Protein AF-A0A8S2YDV6-F1 (afdb_monomer_lite)

pLDDT: mean 89.16, std 7.75, range [53.03, 95.62]

InterPro domains:
  IPR008250 P-type ATPase, A domain superfamily [SSF81653] (9-72)
  IPR059000 P-type ATPase, A domain [PF00122] (2-72)

Organism: NCBI:txid392030

Secondary structure (DSSP, 8-state):
----SEEEEE-TTSTT--EEEEGGG--TT-EEE--TTPPP-S--------SS--EE--HHHH---S-EE--SSPPP-TT-

Structure (mmCIF, N/CA/C/O backbone):
data_AF-A0A8S2YDV6-F1
#
_entry.id   AF-A0A8S2YDV6-F1
#
loop_
_atom_site.group_PDB
_atom_site.id
_atom_site.type_symbol
_atom_site.label_atom_id
_atom_site.label_alt_id
_atom_site.label_comp_id
_atom_site.label_asym_id
_atom_site.label_entity_id
_atom_site.label_seq_id
_atom_site.pdbx_PDB_ins_code
_atom_site.Cartn_x
_atom_site.Cartn_y
_atom_site.Cartn_z
_atom_site.occupancy
_atom_site.B_iso_or_equiv
_atom_site.auth_seq_id
_atom_site.auth_comp_id
_atom_site.auth_asym_id
_atom_site.auth_atom_id
_atom_site.pdbx_PDB_model_num
ATOM 1 N N . GLU A 1 1 ? 6.499 -12.352 12.377 1.00 53.03 1 GLU A N 1
ATOM 2 C CA . GLU A 1 1 ? 5.151 -11.789 12.157 1.00 53.03 1 GLU A CA 1
ATOM 3 C C . GLU A 1 1 ? 5.227 -10.646 11.147 1.00 53.03 1 GLU A C 1
ATOM 5 O O . GLU A 1 1 ? 5.849 -9.619 11.413 1.00 53.03 1 GLU A O 1
ATOM 10 N N . TYR A 1 2 ? 4.690 -10.846 9.941 1.00 66.00 2 TYR A N 1
ATOM 11 C CA . TYR A 1 2 ? 4.641 -9.815 8.891 1.00 66.00 2 TYR A CA 1
ATOM 12 C C . TYR A 1 2 ? 3.241 -9.194 8.773 1.00 66.00 2 TYR A C 1
ATOM 14 O O . TYR A 1 2 ? 2.925 -8.565 7.775 1.00 66.00 2 TYR A O 1
ATOM 22 N N . GLU A 1 3 ? 2.402 -9.331 9.798 1.00 72.94 3 GLU A N 1
ATOM 23 C CA . GLU A 1 3 ? 1.104 -8.667 9.806 1.00 72.94 3 GLU A CA 1
ATOM 24 C C . GLU A 1 3 ? 1.263 -7.222 10.301 1.00 72.94 3 GLU A C 1
ATOM 26 O O . GLU A 1 3 ? 1.908 -6.979 11.328 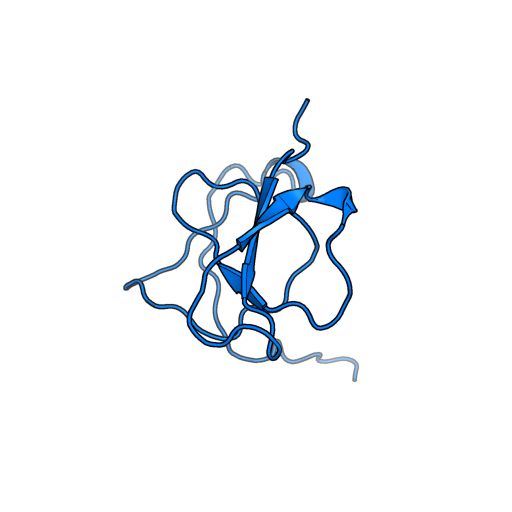1.00 72.94 3 GLU A O 1
ATOM 31 N N . PRO A 1 4 ? 0.743 -6.232 9.566 1.00 81.19 4 PRO A N 1
ATOM 32 C CA . PRO A 1 4 ? 0.614 -4.882 10.085 1.00 81.19 4 PRO A CA 1
ATOM 33 C C . PRO A 1 4 ? -0.441 -4.861 11.185 1.00 81.19 4 PRO A C 1
ATOM 35 O O . PRO A 1 4 ? -1.570 -5.298 10.996 1.00 81.19 4 PRO A O 1
ATOM 38 N N . GLU A 1 5 ? -0.092 -4.298 12.337 1.00 87.00 5 GLU A N 1
ATOM 39 C CA . GLU A 1 5 ? -1.045 -4.151 13.437 1.00 87.00 5 GLU A CA 1
ATOM 40 C C . GLU A 1 5 ? -1.980 -2.951 13.215 1.00 87.00 5 GLU A C 1
ATOM 42 O O . GLU A 1 5 ? -3.150 -2.980 13.598 1.00 87.00 5 GLU A O 1
ATOM 47 N N . ILE A 1 6 ? -1.476 -1.897 12.562 1.00 92.00 6 ILE A N 1
ATOM 48 C CA . ILE A 1 6 ? -2.142 -0.598 12.427 1.00 92.00 6 ILE A CA 1
ATOM 49 C C . ILE A 1 6 ? -2.194 -0.176 10.958 1.00 92.00 6 ILE A C 1
ATOM 51 O O . ILE A 1 6 ? -1.199 -0.280 10.244 1.00 92.00 6 ILE A O 1
ATOM 55 N N . ALA A 1 7 ? -3.331 0.383 10.548 1.00 92.81 7 ALA A N 1
ATOM 56 C CA . ALA A 1 7 ? -3.522 1.054 9.269 1.00 92.81 7 ALA A CA 1
ATOM 57 C C . ALA A 1 7 ? -3.879 2.535 9.475 1.00 92.81 7 ALA A C 1
ATOM 59 O O . ALA A 1 7 ? -4.582 2.891 10.427 1.00 92.81 7 ALA A O 1
ATOM 60 N N . LYS A 1 8 ? -3.391 3.398 8.578 1.00 93.44 8 LYS A N 1
ATOM 61 C CA . LYS A 1 8 ? -3.771 4.815 8.488 1.00 93.44 8 LYS A CA 1
ATOM 62 C C . LYS A 1 8 ? -4.930 4.936 7.503 1.00 93.44 8 LYS A C 1
ATOM 64 O O . LYS A 1 8 ? -4.760 4.630 6.327 1.00 93.44 8 LYS A O 1
ATOM 69 N N . VAL A 1 9 ? -6.093 5.354 7.985 1.00 93.69 9 VAL A N 1
ATOM 70 C CA . VAL A 1 9 ? -7.350 5.360 7.228 1.00 93.69 9 VAL A CA 1
ATOM 71 C C . VAL A 1 9 ? -7.967 6.751 7.225 1.00 93.69 9 VAL A C 1
ATOM 73 O O . VAL A 1 9 ? -7.957 7.446 8.241 1.00 93.69 9 VAL A O 1
ATOM 76 N N . VAL A 1 10 ? -8.563 7.129 6.100 1.00 91.44 10 VAL A N 1
ATOM 77 C CA . VAL A 1 10 ? -9.380 8.327 5.925 1.00 91.44 10 VAL A CA 1
ATOM 78 C C . VAL A 1 10 ? -10.792 7.892 5.523 1.00 91.44 10 VAL A C 1
ATOM 80 O O . VAL A 1 10 ? -10.984 7.242 4.497 1.00 91.44 10 VAL A O 1
ATOM 83 N N . ARG A 1 11 ? -11.799 8.246 6.333 1.00 88.31 11 ARG A N 1
ATOM 84 C CA . ARG A 1 11 ? -13.220 7.928 6.088 1.00 88.31 11 ARG A CA 1
ATOM 85 C C . ARG A 1 11 ? -14.034 9.197 5.857 1.00 88.31 11 ARG A C 1
ATOM 87 O O . ARG A 1 11 ? -13.757 10.241 6.442 1.00 88.31 11 ARG A O 1
ATOM 94 N N . GLN A 1 12 ? -15.095 9.094 5.054 1.00 80.00 12 GLN A N 1
ATOM 95 C CA . GLN A 1 12 ? -15.972 10.229 4.724 1.00 80.00 12 GLN A CA 1
ATOM 96 C C . GLN A 1 12 ? -16.653 10.863 5.942 1.00 80.00 12 GLN A C 1
ATOM 98 O O . GLN A 1 12 ? -16.943 12.053 5.929 1.00 80.00 12 GLN A O 1
ATOM 103 N N . ASN A 1 13 ? -16.894 10.093 7.005 1.00 77.88 13 ASN A N 1
ATOM 104 C CA . ASN A 1 13 ? -17.483 10.607 8.242 1.00 77.88 13 ASN A CA 1
ATOM 105 C C . ASN A 1 13 ? -16.512 11.476 9.068 1.00 77.88 13 ASN A C 1
ATOM 107 O O . ASN A 1 13 ? -16.948 12.099 10.035 1.00 77.88 13 ASN A O 1
ATOM 111 N N . ARG A 1 14 ? -15.218 11.526 8.707 1.00 75.75 14 ARG A N 1
ATOM 112 C CA . ARG A 1 14 ? -14.194 12.418 9.279 1.00 75.75 14 ARG A CA 1
ATOM 113 C C . ARG A 1 14 ? -13.211 12.885 8.191 1.00 75.75 14 ARG A C 1
ATOM 115 O O . ARG A 1 14 ? -12.050 12.468 8.184 1.00 75.75 14 ARG A O 1
ATOM 122 N N . PRO A 1 15 ? -13.660 13.738 7.256 1.00 72.81 15 PRO A N 1
ATOM 123 C CA . PRO A 1 15 ? -12.830 14.172 6.141 1.00 72.81 15 PRO A CA 1
ATOM 124 C C . PRO A 1 15 ? -11.605 14.945 6.651 1.00 72.81 15 PRO A C 1
ATOM 126 O O . PRO A 1 15 ? -11.715 15.798 7.530 1.00 72.81 15 PRO A O 1
ATOM 129 N N . GLY A 1 16 ? -10.427 14.624 6.113 1.00 75.50 16 GLY A N 1
ATOM 130 C CA . GLY A 1 16 ? -9.160 15.281 6.458 1.00 75.50 16 GLY A CA 1
ATOM 131 C C . GLY A 1 16 ? -8.484 14.799 7.749 1.00 75.50 16 GLY A C 1
ATOM 132 O O . GLY A 1 16 ? -7.381 15.251 8.042 1.00 75.50 16 GLY A O 1
ATOM 133 N N . GLN A 1 17 ? -9.088 13.877 8.510 1.00 85.38 17 GLN A N 1
ATOM 134 C CA . GLN A 1 17 ? -8.453 13.290 9.692 1.00 85.38 17 GLN A CA 1
ATOM 135 C C . GLN A 1 17 ? -7.958 11.872 9.393 1.00 85.38 17 GLN A C 1
ATOM 137 O O . GLN A 1 17 ? -8.756 10.960 9.184 1.00 85.38 17 GLN A O 1
ATOM 142 N N . ILE A 1 18 ? -6.638 11.680 9.435 1.00 89.12 18 ILE A N 1
ATOM 143 C CA . ILE A 1 18 ? -6.028 10.350 9.359 1.00 89.12 18 ILE A CA 1
ATOM 144 C C . ILE A 1 18 ? -6.250 9.639 10.693 1.00 89.12 18 ILE A C 1
ATOM 146 O O . ILE A 1 18 ? -5.794 10.089 11.747 1.00 89.12 18 ILE A O 1
ATOM 150 N N . GLN A 1 19 ? -6.947 8.511 10.649 1.00 90.94 19 GLN A N 1
ATOM 151 C CA . GLN A 1 19 ? -7.203 7.661 11.802 1.00 90.94 19 GLN A CA 1
ATOM 152 C C . GLN A 1 19 ? -6.245 6.477 11.800 1.00 90.94 19 GLN A C 1
ATOM 154 O O . GLN A 1 19 ? -6.037 5.837 10.774 1.00 90.94 19 GLN A O 1
ATOM 159 N N . ARG A 1 20 ? -5.682 6.157 12.966 1.00 92.31 20 ARG A N 1
ATOM 160 C CA . ARG A 1 20 ? -4.918 4.924 13.171 1.00 92.31 20 ARG A CA 1
ATOM 161 C C . ARG A 1 20 ? -5.863 3.879 13.748 1.00 92.31 20 ARG A C 1
ATOM 163 O O . ARG A 1 20 ? -6.244 3.989 14.910 1.00 92.31 20 ARG A O 1
ATOM 170 N N . ILE A 1 21 ? -6.258 2.909 12.932 1.00 92.69 21 ILE A N 1
ATOM 171 C CA . ILE A 1 21 ? -7.117 1.790 13.344 1.00 92.69 21 ILE A CA 1
ATOM 172 C C . ILE A 1 21 ? -6.339 0.481 13.267 1.00 92.69 21 ILE A C 1
ATOM 174 O O . ILE A 1 21 ? -5.283 0.426 12.635 1.00 92.69 21 ILE A O 1
ATOM 178 N N . LYS A 1 22 ? -6.847 -0.584 13.890 1.00 93.50 22 LYS A N 1
ATOM 179 C CA . LYS A 1 22 ? -6.238 -1.907 13.723 1.00 93.50 22 LYS A CA 1
ATOM 180 C C . LYS A 1 22 ? -6.419 -2.372 12.279 1.00 93.50 22 LYS A C 1
ATOM 182 O O . LYS A 1 22 ? -7.507 -2.215 11.736 1.00 93.50 22 LYS A O 1
ATOM 187 N N . ALA A 1 23 ? -5.402 -2.982 11.673 1.00 91.94 23 ALA A N 1
ATOM 188 C CA . ALA A 1 23 ? -5.485 -3.425 10.274 1.00 91.94 23 ALA A CA 1
ATOM 189 C C . ALA A 1 23 ? -6.668 -4.384 10.027 1.00 91.94 23 ALA A C 1
ATOM 191 O O . ALA A 1 23 ? -7.351 -4.280 9.017 1.00 91.94 23 ALA A O 1
ATOM 192 N N . ARG A 1 24 ? -6.993 -5.235 11.011 1.00 91.69 24 ARG A N 1
ATOM 193 C CA . ARG A 1 24 ? -8.162 -6.138 10.992 1.00 91.69 24 ARG A CA 1
ATOM 194 C C . ARG A 1 24 ? -9.533 -5.439 10.942 1.00 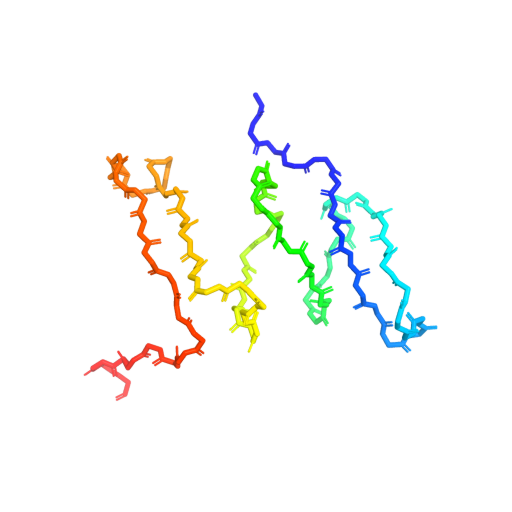91.69 24 ARG A C 1
ATOM 196 O O . ARG A 1 24 ? -10.540 -6.106 10.755 1.00 91.69 24 ARG A O 1
ATOM 203 N N . GLU A 1 25 ? -9.589 -4.135 11.209 1.00 92.94 25 GLU A N 1
ATOM 204 C CA . GLU A 1 25 ? -10.818 -3.325 11.205 1.00 92.94 25 GLU A CA 1
ATOM 205 C C . GLU A 1 25 ? -11.005 -2.561 9.881 1.00 92.94 25 GLU A C 1
ATOM 207 O O . GLU A 1 25 ? -11.955 -1.782 9.748 1.00 92.94 25 GLU A O 1
ATOM 212 N N . LEU A 1 26 ? -10.101 -2.766 8.913 1.00 91.94 26 LEU A N 1
ATOM 213 C CA . LEU A 1 26 ? -10.243 -2.263 7.550 1.00 91.94 26 LEU A CA 1
ATOM 214 C C . LEU A 1 26 ? -11.416 -2.934 6.844 1.00 91.94 26 LEU A C 1
ATOM 216 O O . LEU A 1 26 ? -11.598 -4.150 6.925 1.00 91.94 26 LEU A O 1
ATOM 220 N N . VAL A 1 27 ? -12.177 -2.135 6.102 1.00 92.31 27 VAL A N 1
ATOM 221 C CA . VAL A 1 27 ? -13.287 -2.618 5.276 1.00 92.31 27 VAL A CA 1
ATOM 222 C C . VAL A 1 27 ? -13.132 -2.159 3.824 1.00 92.31 27 VAL A C 1
ATOM 224 O O . VAL A 1 27 ? -12.550 -1.099 3.575 1.00 92.31 27 VAL A O 1
ATOM 227 N N . PRO A 1 28 ? -13.661 -2.915 2.840 1.00 92.69 28 PRO A N 1
ATOM 228 C CA . PRO A 1 28 ? -13.703 -2.457 1.456 1.00 92.69 28 PRO A CA 1
ATOM 229 C C . PRO A 1 28 ? -14.392 -1.091 1.343 1.00 92.69 28 PRO A C 1
ATOM 231 O O . PRO A 1 28 ? -15.496 -0.900 1.851 1.00 92.69 28 PRO A O 1
ATOM 234 N N . GLY A 1 29 ? -13.734 -0.145 0.672 1.00 90.00 29 GLY A N 1
ATOM 235 C CA . GLY A 1 29 ? -14.184 1.246 0.549 1.00 90.00 29 GLY A CA 1
ATOM 236 C C . GLY A 1 29 ? -13.440 2.235 1.452 1.00 90.00 29 GLY A C 1
ATOM 237 O O . GLY A 1 29 ? -13.548 3.440 1.227 1.00 90.00 29 GLY A O 1
ATOM 238 N N . ASP A 1 30 ? -12.650 1.758 2.419 1.00 91.94 30 ASP A N 1
ATOM 239 C CA . ASP A 1 30 ? -11.735 2.615 3.175 1.00 91.94 30 ASP A CA 1
ATOM 240 C C . ASP A 1 30 ? -10.624 3.172 2.270 1.00 91.94 30 ASP A C 1
ATOM 242 O O . ASP A 1 30 ? -10.024 2.451 1.470 1.00 91.94 30 ASP A O 1
ATOM 246 N N . ILE A 1 31 ? -10.313 4.462 2.431 1.00 92.62 31 ILE A N 1
ATOM 247 C CA . ILE A 1 31 ? -9.130 5.074 1.820 1.00 92.62 31 ILE A CA 1
ATOM 248 C C . 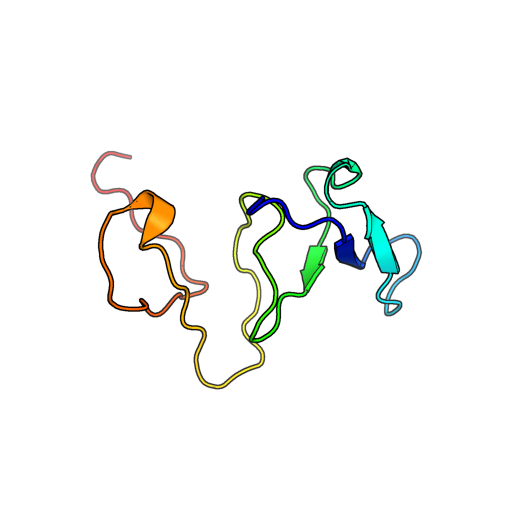ILE A 1 31 ? -7.984 4.968 2.812 1.00 92.62 31 ILE A C 1
ATOM 250 O O . ILE A 1 31 ? -8.098 5.424 3.949 1.00 92.62 31 ILE A O 1
ATOM 254 N N . VAL A 1 32 ? -6.876 4.377 2.382 1.00 93.69 32 VAL A N 1
ATOM 255 C CA . VAL A 1 32 ? -5.693 4.178 3.219 1.00 93.69 32 VAL A CA 1
ATOM 256 C C . VAL A 1 32 ? -4.519 4.995 2.716 1.00 93.69 32 VAL A C 1
ATOM 258 O O . VAL A 1 32 ? -4.333 5.167 1.513 1.00 93.69 32 VAL A O 1
ATOM 261 N N . GLU A 1 33 ? -3.706 5.471 3.652 1.00 93.12 33 GLU A N 1
ATOM 262 C CA . GLU A 1 33 ? -2.445 6.139 3.355 1.00 93.12 33 GLU A CA 1
ATOM 263 C C . GLU A 1 33 ? -1.280 5.209 3.697 1.00 93.12 33 GLU A C 1
ATOM 265 O O . GLU A 1 33 ? -1.223 4.644 4.792 1.00 93.12 33 GLU A O 1
ATOM 270 N N . VAL A 1 34 ? -0.344 5.061 2.760 1.00 93.12 34 VAL A N 1
ATOM 271 C CA . VAL A 1 34 ? 0.853 4.232 2.922 1.00 93.12 34 VAL A CA 1
ATOM 272 C C . VAL A 1 34 ? 2.078 5.084 2.619 1.00 93.12 34 VAL A C 1
ATOM 274 O O . VAL A 1 34 ? 2.129 5.767 1.595 1.00 93.12 34 VAL A O 1
ATOM 277 N N . ALA A 1 35 ? 3.069 5.030 3.505 1.00 92.50 35 ALA A N 1
ATOM 278 C CA . ALA A 1 35 ? 4.344 5.719 3.358 1.00 92.50 35 ALA A CA 1
ATOM 279 C C . ALA A 1 35 ? 5.526 4.735 3.348 1.00 92.50 35 ALA A C 1
ATOM 281 O O . ALA A 1 35 ? 5.379 3.531 3.553 1.00 92.50 35 ALA A O 1
ATOM 282 N N . VAL A 1 36 ? 6.730 5.257 3.108 1.00 91.94 36 VAL A N 1
ATOM 283 C CA . VAL A 1 36 ? 7.960 4.457 3.148 1.00 91.94 36 VAL A CA 1
ATOM 284 C C . VAL A 1 36 ? 8.130 3.830 4.534 1.00 91.94 36 VAL A C 1
ATOM 286 O O . VAL A 1 36 ? 8.081 4.526 5.545 1.00 91.94 36 VAL A O 1
ATOM 289 N N . GLY A 1 37 ? 8.350 2.515 4.562 1.00 90.56 37 GLY A N 1
ATOM 290 C CA . GLY A 1 37 ? 8.497 1.733 5.792 1.00 90.56 37 GLY A CA 1
ATOM 291 C C . GLY A 1 37 ? 7.182 1.198 6.364 1.00 90.56 37 GLY A C 1
ATOM 292 O O . GLY A 1 37 ? 7.224 0.321 7.227 1.00 90.56 37 GLY A O 1
ATOM 293 N N . ASP A 1 38 ? 6.029 1.658 5.868 1.00 91.56 38 ASP A N 1
ATOM 294 C CA . ASP A 1 38 ? 4.745 1.071 6.239 1.00 91.56 38 ASP A CA 1
ATOM 295 C C . ASP A 1 38 ? 4.587 -0.304 5.565 1.00 91.56 38 A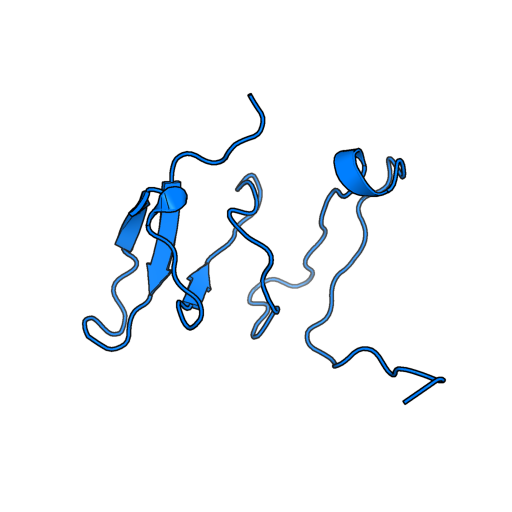SP A C 1
ATOM 297 O O . ASP A 1 38 ? 4.927 -0.502 4.396 1.00 91.56 38 ASP A O 1
ATOM 301 N N . LYS A 1 39 ? 4.037 -1.267 6.309 1.00 91.44 39 LYS A N 1
ATOM 302 C CA . LYS A 1 39 ? 3.579 -2.541 5.747 1.00 91.44 39 LYS A CA 1
ATOM 303 C C . LYS A 1 39 ? 2.185 -2.350 5.159 1.00 91.44 39 LYS A C 1
ATOM 305 O O . LYS A 1 39 ? 1.337 -1.702 5.771 1.00 91.44 39 LYS A O 1
ATOM 310 N N . VAL A 1 40 ? 1.946 -2.941 3.995 1.00 92.38 40 VAL A N 1
ATOM 311 C CA . VAL A 1 40 ? 0.657 -2.864 3.298 1.00 92.38 40 VAL A CA 1
ATOM 312 C C . VAL A 1 40 ? -0.397 -3.671 4.080 1.00 92.38 40 VAL A C 1
ATOM 314 O O . VAL A 1 40 ? -0.186 -4.867 4.277 1.00 92.38 40 VAL A O 1
ATOM 317 N N . PRO A 1 41 ? -1.501 -3.056 4.558 1.00 92.50 41 PRO A N 1
ATOM 318 C CA . PRO A 1 41 ? -2.420 -3.710 5.492 1.00 92.50 41 PRO A CA 1
ATOM 319 C C . PRO A 1 41 ? -3.498 -4.595 4.875 1.00 92.50 41 PRO A C 1
ATOM 321 O O . PRO A 1 41 ? -4.071 -5.421 5.577 1.00 92.50 41 PRO A O 1
ATOM 324 N N . ALA A 1 42 ? -3.764 -4.429 3.587 1.00 92.12 42 ALA A N 1
ATOM 325 C CA . ALA A 1 42 ? -4.697 -5.232 2.813 1.00 92.12 42 ALA A CA 1
ATOM 326 C C . ALA A 1 42 ? -4.348 -5.097 1.325 1.00 92.12 42 ALA A C 1
ATOM 328 O O . ALA A 1 42 ? -3.547 -4.238 0.952 1.00 92.12 42 ALA A O 1
ATOM 329 N N . ASP A 1 43 ? -4.990 -5.881 0.465 1.00 92.69 43 ASP A N 1
ATOM 330 C CA . ASP A 1 43 ? -4.920 -5.644 -0.975 1.00 92.69 43 ASP A CA 1
ATOM 331 C C . ASP A 1 43 ? -5.643 -4.338 -1.320 1.00 92.69 43 ASP A C 1
ATOM 333 O O . ASP A 1 43 ? -6.813 -4.141 -0.986 1.00 92.69 43 ASP A O 1
ATOM 337 N N . ILE A 1 44 ? -4.926 -3.412 -1.959 1.00 93.56 44 ILE A N 1
ATOM 338 C CA . ILE A 1 44 ? -5.387 -2.037 -2.177 1.00 93.56 44 ILE A CA 1
ATOM 339 C C . ILE A 1 44 ? -5.206 -1.650 -3.640 1.00 93.56 44 ILE A C 1
ATOM 341 O O . ILE A 1 44 ? -4.207 -1.974 -4.287 1.00 93.56 44 ILE A O 1
ATOM 345 N N . ARG A 1 45 ? -6.154 -0.860 -4.143 1.00 94.62 45 ARG A N 1
ATOM 346 C CA . ARG A 1 45 ? -6.012 -0.136 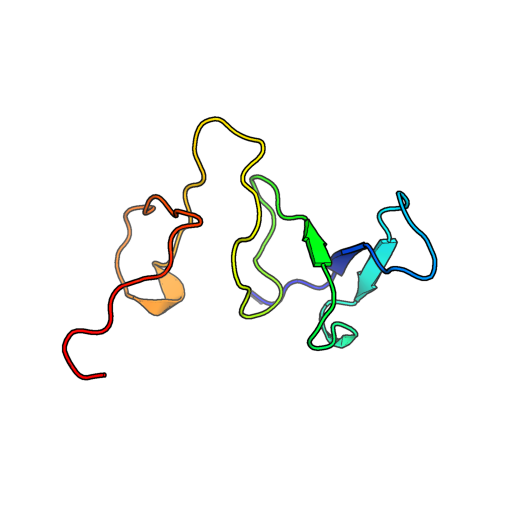-5.403 1.00 94.62 45 ARG A CA 1
ATOM 347 C C . ARG A 1 45 ? -5.352 1.218 -5.153 1.00 94.62 45 ARG A C 1
ATOM 349 O O . ARG A 1 45 ? -5.887 2.046 -4.425 1.00 94.62 45 ARG A O 1
ATOM 356 N N . ILE A 1 46 ? -4.222 1.468 -5.807 1.00 94.94 46 ILE A N 1
ATOM 357 C CA . ILE A 1 46 ? -3.553 2.774 -5.753 1.00 94.94 46 ILE A CA 1
ATOM 358 C C . ILE A 1 46 ? -4.401 3.796 -6.512 1.00 94.94 46 ILE A C 1
ATOM 360 O O . ILE A 1 46 ? -4.617 3.645 -7.715 1.00 94.94 46 ILE A O 1
ATOM 364 N N . THR A 1 47 ? -4.862 4.826 -5.806 1.00 94.00 47 THR A N 1
ATOM 365 C CA . THR A 1 47 ? -5.668 5.921 -6.365 1.00 94.00 47 THR A CA 1
ATOM 366 C C . THR A 1 47 ? -4.828 7.155 -6.675 1.00 94.00 47 THR A C 1
ATOM 368 O O . THR A 1 47 ? -5.003 7.763 -7.726 1.00 94.00 47 THR A O 1
ATOM 371 N N . THR A 1 48 ? -3.891 7.498 -5.788 1.00 93.44 48 THR A N 1
ATOM 372 C CA . THR A 1 48 ? -3.066 8.708 -5.881 1.00 93.44 48 THR A CA 1
ATOM 373 C C . THR A 1 48 ? -1.662 8.420 -5.362 1.00 93.44 48 THR A C 1
ATOM 375 O O . THR A 1 48 ? -1.503 7.745 -4.346 1.00 93.44 48 THR A O 1
ATOM 378 N N . ILE A 1 49 ? -0.641 8.952 -6.035 1.00 94.50 49 ILE A N 1
ATOM 379 C CA . ILE A 1 49 ? 0.754 8.897 -5.585 1.00 94.50 49 ILE A CA 1
ATOM 380 C C . ILE A 1 49 ? 1.209 10.332 -5.320 1.00 94.50 49 ILE A C 1
ATOM 382 O O . ILE A 1 49 ? 1.236 11.154 -6.231 1.00 94.50 49 ILE A O 1
ATOM 386 N N . HIS A 1 50 ? 1.537 10.637 -4.064 1.00 92.50 50 HIS A N 1
ATOM 387 C CA . HIS A 1 50 ? 1.993 11.972 -3.653 1.00 92.50 50 HIS A CA 1
ATOM 388 C C . HIS A 1 50 ? 3.516 12.155 -3.773 1.00 92.50 50 HIS A C 1
ATOM 390 O O . HIS A 1 50 ? 4.001 13.282 -3.819 1.00 92.50 50 HIS A O 1
ATOM 396 N N . SER A 1 51 ? 4.278 11.059 -3.809 1.00 93.06 51 SER A N 1
ATOM 397 C CA . SER A 1 51 ? 5.728 11.061 -4.022 1.00 93.06 51 SER A CA 1
ATOM 398 C C . SER A 1 51 ? 6.085 11.095 -5.512 1.00 93.06 51 SER A C 1
ATOM 400 O O . SER A 1 51 ? 5.241 10.887 -6.378 1.00 93.06 51 SER A O 1
ATOM 402 N N . THR A 1 52 ? 7.366 11.299 -5.834 1.00 93.00 52 THR A N 1
ATOM 403 C CA . THR A 1 52 ? 7.849 11.211 -7.225 1.00 93.00 52 THR A CA 1
ATOM 404 C C . THR A 1 52 ? 7.683 9.806 -7.804 1.00 93.00 52 THR A C 1
ATOM 406 O O . THR A 1 52 ? 7.331 9.646 -8.966 1.00 93.00 52 THR A O 1
ATOM 409 N N . THR A 1 53 ? 7.956 8.776 -6.999 1.00 92.94 53 THR A N 1
ATOM 410 C CA . THR A 1 53 ? 7.747 7.370 -7.362 1.00 92.94 53 THR A CA 1
ATOM 411 C C . THR A 1 53 ? 7.311 6.578 -6.135 1.00 92.94 53 THR A C 1
ATOM 413 O O . THR A 1 53 ? 7.647 6.937 -5.001 1.00 92.94 53 THR A O 1
ATOM 416 N N . LEU A 1 54 ? 6.570 5.494 -6.360 1.00 93.94 54 LEU A N 1
ATOM 417 C CA . LEU A 1 54 ? 6.243 4.503 -5.341 1.00 93.94 54 LEU A CA 1
ATOM 418 C C . LEU A 1 54 ? 6.892 3.179 -5.736 1.00 93.94 54 LEU A C 1
ATOM 420 O O . LEU A 1 54 ? 6.609 2.649 -6.812 1.00 93.94 54 LEU A O 1
ATOM 424 N N . ARG A 1 55 ? 7.757 2.652 -4.866 1.00 94.06 55 ARG A N 1
ATOM 425 C CA . ARG A 1 55 ? 8.380 1.335 -5.026 1.00 94.06 55 ARG A CA 1
ATOM 426 C C . ARG A 1 55 ? 7.899 0.413 -3.921 1.00 94.06 5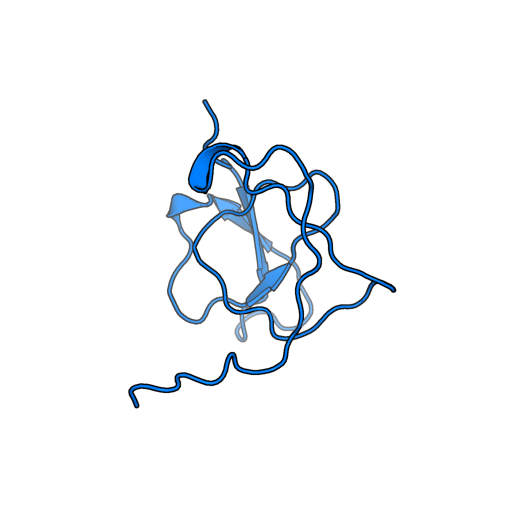5 ARG A C 1
ATOM 428 O O . ARG A 1 55 ? 7.881 0.818 -2.763 1.00 94.06 55 ARG A O 1
ATOM 435 N N . VAL A 1 56 ? 7.537 -0.810 -4.284 1.00 93.44 56 VAL A N 1
ATOM 436 C CA . VAL A 1 56 ? 7.028 -1.813 -3.343 1.00 93.44 56 VAL A CA 1
ATOM 437 C C . VAL A 1 56 ? 7.901 -3.057 -3.422 1.00 93.44 56 VAL A C 1
ATOM 439 O O . VAL A 1 56 ? 8.225 -3.524 -4.515 1.00 93.44 56 VAL A O 1
ATOM 442 N N . ASP A 1 57 ? 8.294 -3.569 -2.261 1.00 93.75 57 ASP A N 1
ATOM 443 C CA . ASP A 1 57 ? 8.921 -4.879 -2.132 1.00 93.75 57 ASP A CA 1
ATOM 444 C C . ASP A 1 57 ? 7.828 -5.952 -2.146 1.00 93.75 57 ASP A C 1
ATOM 446 O O . ASP A 1 57 ? 6.925 -5.947 -1.309 1.00 93.75 57 ASP A O 1
ATOM 450 N N . GLN A 1 58 ? 7.892 -6.838 -3.137 1.00 92.00 58 GLN A N 1
ATOM 451 C CA . GLN A 1 58 ? 6.967 -7.958 -3.291 1.00 92.00 58 GLN A CA 1
ATOM 452 C C . GLN A 1 58 ? 7.684 -9.308 -3.169 1.00 92.00 58 GLN A C 1
ATOM 454 O O . GLN A 1 58 ? 7.089 -10.332 -3.489 1.00 92.00 58 GLN A O 1
ATOM 459 N N . SER A 1 59 ? 8.923 -9.333 -2.663 1.00 92.44 59 SER A N 1
ATOM 460 C CA . SER A 1 59 ? 9.756 -10.538 -2.551 1.00 92.44 59 SER A CA 1
ATOM 461 C C . SER A 1 59 ? 9.077 -11.676 -1.795 1.00 92.44 59 SER A C 1
ATOM 463 O O . SER A 1 59 ? 9.210 -12.834 -2.179 1.00 92.44 59 SER A O 1
ATOM 465 N N . LEU A 1 60 ? 8.282 -11.355 -0.772 1.00 87.94 60 LEU A N 1
ATOM 466 C CA . LEU A 1 60 ? 7.514 -12.342 -0.010 1.00 87.94 60 LEU A CA 1
ATOM 467 C C . LEU A 1 60 ? 6.368 -12.987 -0.806 1.00 87.94 60 LEU A C 1
ATOM 469 O O . LEU A 1 60 ? 5.950 -14.087 -0.458 1.00 87.94 60 LEU A O 1
ATOM 473 N N . LEU A 1 61 ? 5.847 -12.319 -1.839 1.00 88.00 61 LEU A N 1
ATOM 474 C CA . LEU A 1 61 ? 4.704 -12.787 -2.633 1.00 88.00 61 LEU A CA 1
ATOM 475 C C . LEU A 1 61 ? 5.119 -13.332 -4.005 1.00 88.00 61 LEU A C 1
ATOM 477 O O . LEU A 1 61 ? 4.525 -14.297 -4.476 1.00 88.00 61 LEU A O 1
ATOM 481 N N . THR A 1 62 ? 6.119 -12.725 -4.652 1.00 88.19 62 THR A N 1
ATOM 482 C CA . THR A 1 62 ? 6.567 -13.091 -6.008 1.00 88.19 62 THR A CA 1
ATOM 483 C C . THR A 1 62 ? 7.918 -13.802 -6.030 1.00 88.19 62 THR A C 1
ATOM 485 O O . THR A 1 62 ? 8.272 -14.402 -7.040 1.00 88.19 62 THR A O 1
ATOM 488 N N . GLY A 1 63 ? 8.685 -13.751 -4.936 1.00 89.94 63 GLY A N 1
ATOM 489 C CA . GLY A 1 63 ? 10.060 -14.258 -4.881 1.00 89.94 63 GLY A CA 1
ATOM 490 C C . GLY A 1 63 ? 11.098 -13.322 -5.509 1.00 89.94 63 GLY A C 1
ATOM 491 O O . GLY A 1 63 ? 12.292 -13.612 -5.468 1.00 89.94 63 GLY A O 1
ATOM 492 N N . GLU A 1 64 ? 10.681 -12.184 -6.065 1.00 89.81 64 GLU A N 1
ATOM 493 C CA . GLU A 1 64 ? 11.583 -11.225 -6.699 1.00 89.81 64 GLU A CA 1
ATOM 494 C C . GLU A 1 64 ? 12.155 -10.259 -5.656 1.00 89.81 64 GLU A C 1
ATOM 496 O O . GLU A 1 64 ? 11.430 -9.487 -5.035 1.00 89.81 64 GLU A O 1
ATOM 501 N N . SER A 1 65 ? 13.475 -10.265 -5.462 1.00 89.19 65 SER A N 1
ATOM 502 C CA . SER A 1 65 ? 14.135 -9.423 -4.447 1.00 89.19 65 SER A CA 1
ATOM 503 C C . SER A 1 65 ? 14.227 -7.937 -4.816 1.00 89.19 65 SER A C 1
ATOM 505 O O . SER A 1 65 ? 14.679 -7.125 -4.011 1.00 89.19 65 SER A O 1
ATOM 507 N N . VAL A 1 66 ? 13.858 -7.563 -6.043 1.00 92.69 66 VAL A N 1
ATOM 508 C CA . VAL A 1 66 ? 13.968 -6.185 -6.530 1.00 92.69 66 VAL A CA 1
ATOM 509 C C . VAL A 1 66 ? 12.639 -5.470 -6.331 1.00 92.69 66 VAL A C 1
ATOM 511 O O . VAL A 1 66 ? 11.605 -5.911 -6.822 1.00 92.69 66 VAL A O 1
ATOM 514 N N . SER A 1 67 ? 12.672 -4.319 -5.657 1.00 92.19 67 SER A N 1
ATOM 515 C CA . SER A 1 67 ? 11.485 -3.470 -5.527 1.00 92.19 67 SER A CA 1
ATOM 516 C C . SER A 1 67 ? 10.991 -2.997 -6.896 1.00 92.19 67 SER A C 1
ATOM 518 O O . SER A 1 67 ? 11.784 -2.550 -7.730 1.00 92.19 67 SER A O 1
ATOM 520 N N . VAL A 1 68 ? 9.679 -3.029 -7.113 1.00 93.31 68 VAL A N 1
ATOM 521 C CA . VAL A 1 68 ? 9.051 -2.660 -8.391 1.00 93.31 68 VAL A CA 1
ATOM 522 C C . VAL A 1 68 ? 8.281 -1.349 -8.272 1.00 93.31 68 VAL A C 1
ATOM 524 O O . VAL A 1 68 ? 7.707 -1.047 -7.225 1.00 93.31 68 VAL A O 1
ATOM 527 N N . ILE A 1 69 ? 8.275 -0.557 -9.346 1.00 94.62 69 ILE A N 1
ATOM 528 C CA . ILE A 1 69 ? 7.517 0.700 -9.410 1.00 94.62 69 ILE A CA 1
ATOM 529 C C . ILE A 1 69 ? 6.034 0.379 -9.610 1.00 94.62 69 ILE A C 1
ATOM 531 O O . ILE A 1 69 ? 5.685 -0.541 -10.351 1.00 94.62 69 ILE A O 1
ATOM 535 N N . LYS A 1 70 ? 5.160 1.135 -8.942 1.00 93.69 70 LYS A N 1
ATOM 536 C CA . LYS A 1 70 ? 3.709 1.040 -9.115 1.00 93.69 70 LYS A CA 1
ATOM 537 C C . LYS A 1 70 ? 3.128 2.315 -9.719 1.00 93.69 70 LYS A C 1
ATOM 539 O O . LYS A 1 70 ? 3.647 3.408 -9.507 1.00 93.69 70 LYS A O 1
ATOM 544 N N . HIS A 1 71 ? 2.024 2.139 -10.439 1.00 94.50 71 HIS A N 1
ATOM 545 C CA . HIS A 1 71 ? 1.314 3.190 -11.162 1.00 94.50 71 HIS A CA 1
ATOM 546 C C . HIS A 1 71 ? -0.176 3.177 -10.804 1.00 94.50 71 HIS A C 1
ATOM 548 O O . HIS A 1 71 ? -0.713 2.171 -10.335 1.00 94.50 71 HIS A O 1
ATOM 554 N N . THR A 1 72 ? -0.839 4.310 -11.021 1.00 95.62 72 THR A N 1
ATOM 555 C CA . THR A 1 72 ? -2.286 4.475 -10.819 1.00 95.62 72 THR A CA 1
ATOM 556 C C . THR A 1 72 ? -3.101 3.989 -12.008 1.00 95.62 72 THR A C 1
ATOM 558 O O . THR A 1 72 ? -4.290 3.723 -11.856 1.00 95.62 72 THR A O 1
ATOM 561 N N . ASP A 1 73 ? -2.493 3.830 -13.180 1.00 94.50 73 ASP A N 1
ATOM 562 C CA . ASP A 1 73 ? -3.207 3.409 -14.381 1.00 94.50 73 ASP A CA 1
ATOM 563 C C . ASP A 1 73 ? -3.805 2.003 -14.225 1.00 94.50 73 ASP A C 1
ATOM 565 O O . ASP A 1 73 ? -3.262 1.165 -13.493 1.00 94.50 73 ASP A O 1
ATOM 569 N N . PRO A 1 74 ? -4.971 1.738 -14.835 1.00 92.56 74 PRO A N 1
ATOM 570 C CA . PRO A 1 74 ? -5.507 0.389 -14.895 1.00 92.56 74 PRO A CA 1
ATOM 571 C C . PRO A 1 74 ? -4.550 -0.510 -15.683 1.00 92.56 74 PRO A C 1
ATOM 573 O O . PRO A 1 74 ? -4.020 -0.114 -16.719 1.00 92.56 74 PRO A O 1
ATOM 576 N N . VAL A 1 75 ? -4.343 -1.733 -15.197 1.00 91.44 75 VAL A N 1
ATOM 577 C CA . VAL A 1 75 ? -3.581 -2.742 -15.936 1.00 91.44 75 VAL A CA 1
ATOM 578 C C . VAL A 1 75 ? -4.489 -3.290 -17.042 1.00 91.44 75 VAL A C 1
ATOM 580 O O . VAL A 1 75 ? -5.568 -3.786 -16.714 1.00 91.44 75 VAL A O 1
ATOM 583 N N . PRO A 1 76 ? -4.106 -3.198 -18.329 1.00 87.56 76 PRO A N 1
ATOM 584 C CA . PRO A 1 76 ? -4.885 -3.783 -19.413 1.00 87.56 76 PRO A CA 1
ATOM 585 C C . PRO A 1 76 ? -4.929 -5.303 -19.254 1.00 87.56 76 PRO A C 1
ATOM 587 O O . PRO A 1 76 ? -3.879 -5.934 -19.123 1.00 87.56 76 PRO A O 1
ATOM 590 N N . ASP A 1 77 ? -6.124 -5.888 -19.286 1.00 87.31 77 ASP A N 1
ATOM 591 C CA . ASP A 1 77 ? -6.273 -7.338 -19.354 1.00 87.31 77 ASP A CA 1
ATOM 592 C C . ASP A 1 77 ? -6.428 -7.750 -20.826 1.00 87.31 77 ASP A C 1
ATOM 594 O O . ASP A 1 77 ? -7.447 -7.437 -21.441 1.00 87.31 77 ASP A O 1
ATOM 598 N N . PRO A 1 78 ? -5.436 -8.432 -21.426 1.00 80.25 78 PRO A N 1
ATOM 599 C CA . PRO A 1 78 ? -5.526 -8.885 -22.810 1.00 80.25 78 PRO A CA 1
ATOM 600 C C . PRO A 1 78 ? -6.544 -10.021 -23.018 1.00 80.25 78 PRO A C 1
ATOM 602 O O . PRO A 1 78 ? -6.732 -10.450 -24.155 1.00 80.25 78 PRO A O 1
ATOM 605 N N . ARG A 1 79 ? -7.150 -10.557 -21.950 1.00 78.00 79 ARG A N 1
ATOM 606 C CA . ARG A 1 79 ? -8.138 -11.646 -21.991 1.00 78.00 79 ARG A CA 1
ATOM 607 C C . ARG A 1 79 ? -9.568 -11.195 -21.672 1.00 78.00 79 ARG A C 1
ATOM 609 O O . ARG A 1 79 ? -10.455 -12.048 -21.716 1.00 78.00 79 ARG A O 1
ATOM 616 N N . ALA A 1 80 ? -9.768 -9.926 -21.313 1.00 62.22 80 ALA A N 1
ATOM 617 C CA . ALA A 1 80 ? -11.083 -9.354 -21.017 1.00 62.22 80 ALA A CA 1
ATOM 618 C C . ALA A 1 80 ? -11.886 -9.029 -22.285 1.00 62.22 80 ALA A C 1
ATOM 620 O O . ALA A 1 80 ? -11.265 -8.710 -23.325 1.00 62.22 80 ALA A O 1
#

Sequence (80 aa):
EYEPEIAKVVRQNRPGQIQRIKARELVPGDIVEVAVGDKVPADIRITTIHSTTLRVDQSLLTGESVSVIKHTDPVPDPRA

Foldseek 3Di:
DLAQQWWFWADPVHHPDTDIDGLVPDDPPIDTDDDPPDRDSDDDQDQDDPDPWDWDQCCVPPVDRDTDTDDNDDDDDPVD

Radius of gyration: 14.14 Å; chains: 1; bounding box: 32×30×36 Å